Protein AF-A0A967W2I2-F1 (afdb_monomer_lite)

Secondary structure (DSSP, 8-state):
----PPPP--HHHHHHHHHHHHHHHTTPPPPPHHHHHHHHHHTTGGGT-EETTEE-SSS--TTS---TTSHHHHHHT-

Sequence (78 aa):
EENISFPTFDQGEMADIIAYLYSLKLEDAPGDVEKGSQIVNKKGCLSCHSLQGEGGEIAIDLTTLEGMDSPLTMITAM

Radius of gyration: 16.53 Å; chains: 1; bounding box: 35×36×37 Å

Foldseek 3Di:
DDPDDDDDDDPVRVVVVLVVVVVVLVPDDDDDPVVVVVCCVVVQVLCDEADVPHGHPNDYHPVPDPPPVDPVSVVVVD

pLDDT: mean 84.81, std 10.52, range [50.12, 96.69]

Structure (mmCIF, N/CA/C/O backbone):
data_AF-A0A967W2I2-F1
#
_entry.id   AF-A0A967W2I2-F1
#
loop_
_atom_site.group_PDB
_atom_site.id
_atom_site.type_symbol
_atom_site.label_atom_id
_atom_site.label_alt_id
_atom_site.label_comp_id
_atom_site.label_asym_id
_atom_site.label_entity_id
_atom_site.label_seq_id
_atom_site.pdbx_PDB_ins_code
_atom_site.Cartn_x
_atom_site.Cartn_y
_atom_site.Cartn_z
_atom_site.occupancy
_atom_site.B_iso_or_equiv
_atom_site.auth_seq_id
_atom_site.auth_comp_id
_atom_site.auth_asym_id
_atom_site.auth_atom_id
_atom_site.pdbx_PDB_model_num
ATOM 1 N N . GLU A 1 1 ? 2.089 -26.684 -8.444 1.00 57.16 1 GLU A N 1
ATOM 2 C CA . GLU A 1 1 ? 2.867 -25.447 -8.252 1.00 57.16 1 GLU A CA 1
ATOM 3 C C . GLU A 1 1 ? 4.136 -25.608 -9.062 1.00 57.16 1 GLU A C 1
ATOM 5 O O . GLU A 1 1 ? 4.886 -26.541 -8.800 1.00 57.16 1 GLU A O 1
ATOM 10 N N . GLU A 1 2 ? 4.304 -24.834 -10.131 1.00 69.00 2 GLU A N 1
ATOM 11 C CA . GLU A 1 2 ? 5.564 -24.869 -10.876 1.00 69.00 2 GLU A CA 1
ATOM 12 C C . GLU A 1 2 ? 6.606 -24.066 -10.100 1.00 69.00 2 GLU A C 1
ATOM 14 O O . GLU A 1 2 ? 6.323 -22.971 -9.615 1.00 69.00 2 GLU A O 1
ATOM 19 N N . ASN A 1 3 ? 7.799 -24.639 -9.943 1.00 72.56 3 ASN A N 1
ATOM 20 C CA . ASN A 1 3 ? 8.928 -24.007 -9.271 1.00 72.56 3 ASN A CA 1
ATOM 21 C C . ASN A 1 3 ? 9.529 -22.928 -10.187 1.00 72.56 3 ASN A C 1
ATOM 23 O O . ASN A 1 3 ? 10.572 -23.137 -10.805 1.00 72.56 3 ASN A O 1
ATOM 27 N N . ILE A 1 4 ? 8.818 -21.810 -10.337 1.00 80.69 4 ILE A N 1
ATOM 28 C CA . ILE A 1 4 ? 9.244 -20.681 -11.164 1.00 80.69 4 ILE A CA 1
ATOM 29 C C . ILE A 1 4 ? 10.297 -19.899 -10.379 1.00 80.69 4 ILE A C 1
ATOM 31 O O . ILE A 1 4 ? 10.006 -19.309 -9.339 1.00 80.69 4 ILE A O 1
ATOM 35 N N . SER A 1 5 ? 11.534 -19.908 -10.873 1.00 83.31 5 SER A N 1
ATOM 36 C CA . SER A 1 5 ? 12.602 -19.072 -10.327 1.00 83.31 5 SER A CA 1
ATOM 37 C C . SER A 1 5 ? 12.251 -17.598 -10.493 1.00 83.31 5 SER A C 1
ATOM 39 O O . SER A 1 5 ? 11.781 -17.193 -11.558 1.00 83.31 5 SER A O 1
ATOM 41 N N . PHE A 1 6 ? 12.526 -16.795 -9.466 1.00 83.44 6 PHE A N 1
ATOM 42 C CA . PHE A 1 6 ? 12.322 -15.353 -9.540 1.00 83.44 6 PHE A CA 1
ATOM 43 C C . PHE A 1 6 ? 13.139 -14.758 -10.705 1.00 83.44 6 PHE A C 1
ATOM 45 O O . PHE A 1 6 ? 14.321 -15.094 -10.835 1.00 83.44 6 PHE A O 1
ATOM 52 N N . PRO A 1 7 ? 12.538 -13.920 -11.567 1.00 84.69 7 PRO A N 1
ATOM 53 C CA . PRO A 1 7 ? 13.234 -13.356 -12.718 1.00 84.69 7 PRO A CA 1
ATOM 54 C C . PRO A 1 7 ? 14.332 -12.376 -12.286 1.00 84.69 7 PRO A C 1
ATOM 56 O O . PRO A 1 7 ? 14.167 -11.609 -11.337 1.00 84.69 7 PRO A O 1
ATOM 59 N N . THR A 1 8 ? 15.455 -12.384 -13.003 1.00 89.12 8 THR A N 1
ATOM 60 C CA . THR A 1 8 ? 16.499 -11.357 -12.895 1.00 89.12 8 THR A CA 1
ATOM 61 C C . THR A 1 8 ? 16.297 -10.335 -14.003 1.00 89.12 8 THR A C 1
ATOM 63 O O . THR A 1 8 ? 16.254 -10.733 -15.164 1.00 89.12 8 THR A O 1
ATOM 66 N N . PHE A 1 9 ? 16.215 -9.055 -13.650 1.00 90.31 9 PHE A N 1
ATOM 67 C CA . PHE A 1 9 ? 16.054 -7.961 -14.608 1.00 90.31 9 PHE A CA 1
ATOM 68 C C . PHE A 1 9 ? 17.356 -7.190 -14.768 1.00 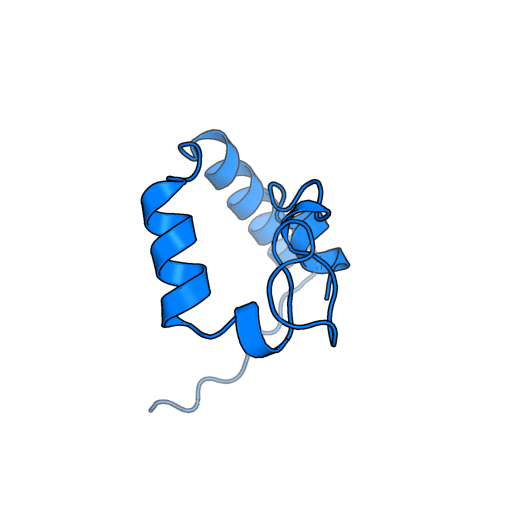90.31 9 PHE A C 1
ATOM 70 O O . PHE A 1 9 ? 18.074 -6.970 -13.784 1.00 90.31 9 PHE A O 1
ATOM 77 N N . ASP A 1 10 ? 17.636 -6.741 -15.984 1.00 94.19 10 ASP A N 1
ATOM 78 C CA . ASP A 1 10 ? 18.628 -5.693 -16.188 1.00 94.19 10 ASP A CA 1
ATOM 79 C C . ASP A 1 10 ? 18.072 -4.298 -15.821 1.00 94.19 10 ASP A C 1
ATOM 81 O O . ASP A 1 10 ? 16.906 -4.123 -15.452 1.00 94.19 10 ASP A O 1
ATOM 85 N N . GLN A 1 11 ? 18.937 -3.280 -15.853 1.00 90.50 11 GLN A N 1
ATOM 86 C CA . GLN A 1 11 ? 18.558 -1.917 -15.471 1.00 90.50 11 GLN A CA 1
ATOM 87 C C . GLN A 1 11 ? 17.497 -1.310 -16.404 1.00 90.50 11 GLN A C 1
ATOM 89 O O . GLN A 1 11 ? 16.654 -0.543 -15.937 1.00 90.50 11 GLN A O 1
ATOM 94 N N . GLY A 1 12 ? 17.551 -1.621 -17.701 1.00 95.12 12 GLY A N 1
ATOM 95 C CA . GLY A 1 12 ? 16.602 -1.124 -18.694 1.00 95.12 12 GLY A CA 1
ATOM 96 C C . GLY A 1 12 ? 15.236 -1.774 -18.518 1.00 95.12 12 GLY A C 1
ATOM 97 O O . GLY A 1 12 ? 14.238 -1.070 -18.412 1.00 95.12 12 GLY A O 1
ATOM 98 N N . GLU A 1 13 ? 15.205 -3.095 -18.357 1.00 94.31 13 GLU A N 1
ATOM 99 C CA . GLU A 1 13 ? 13.973 -3.845 -18.094 1.00 94.31 13 GLU A CA 1
ATOM 100 C C . GLU A 1 13 ? 13.279 -3.367 -16.811 1.00 94.31 13 GLU A C 1
ATOM 102 O O . GLU A 1 13 ? 12.062 -3.180 -16.786 1.00 94.31 13 GLU A O 1
ATOM 107 N N . MET A 1 14 ? 14.045 -3.100 -15.747 1.00 91.38 14 MET A N 1
ATOM 108 C CA . MET A 1 14 ? 13.490 -2.532 -14.516 1.00 91.38 14 MET A CA 1
ATOM 109 C C . MET A 1 14 ? 12.916 -1.126 -14.744 1.00 91.38 14 MET A C 1
ATOM 111 O O . MET A 1 14 ? 11.844 -0.806 -14.227 1.00 91.38 14 MET A O 1
ATOM 115 N N . ALA A 1 15 ? 13.602 -0.286 -15.525 1.00 90.75 15 ALA A N 1
ATOM 116 C CA . ALA A 1 15 ? 13.113 1.050 -15.855 1.00 90.75 15 ALA A CA 1
ATOM 117 C C . ALA A 1 15 ? 11.804 0.996 -16.660 1.00 90.75 15 ALA A C 1
ATOM 119 O O . ALA A 1 15 ? 10.879 1.753 -16.360 1.00 90.75 15 ALA A O 1
ATOM 120 N N . ASP A 1 16 ? 11.695 0.069 -17.611 1.00 93.38 16 ASP A N 1
ATOM 121 C CA . ASP A 1 16 ? 10.495 -0.129 -18.425 1.00 93.38 16 ASP A CA 1
ATOM 122 C C . ASP A 1 16 ? 9.309 -0.623 -17.585 1.00 93.38 16 ASP A C 1
ATOM 124 O O . ASP A 1 16 ? 8.193 -0.122 -17.737 1.00 93.38 16 ASP A O 1
ATOM 128 N N . ILE A 1 17 ? 9.540 -1.544 -16.641 1.00 90.62 17 ILE A N 1
ATOM 129 C CA . ILE A 1 17 ? 8.503 -2.000 -15.700 1.00 90.62 17 ILE A CA 1
ATOM 130 C C . ILE A 1 17 ? 8.003 -0.831 -14.852 1.00 90.62 17 ILE A C 1
ATOM 132 O O . ILE A 1 17 ? 6.794 -0.636 -14.723 1.00 90.62 17 ILE A O 1
ATOM 136 N N . ILE A 1 18 ? 8.913 -0.030 -14.291 1.00 87.88 18 ILE A N 1
ATOM 137 C CA . ILE A 1 18 ? 8.540 1.138 -13.487 1.00 87.88 18 ILE A CA 1
ATOM 138 C C . ILE A 1 18 ? 7.733 2.122 -14.340 1.00 87.88 18 ILE A C 1
ATOM 140 O O . ILE A 1 18 ? 6.665 2.558 -13.911 1.00 87.88 18 ILE A O 1
ATOM 144 N N . ALA A 1 19 ? 8.187 2.434 -15.557 1.00 89.69 19 ALA A N 1
ATOM 145 C CA . ALA A 1 19 ? 7.481 3.329 -16.472 1.00 89.69 19 ALA A CA 1
ATOM 146 C C . ALA A 1 19 ? 6.072 2.815 -16.815 1.00 89.69 19 ALA A C 1
ATOM 148 O O . ALA A 1 19 ? 5.110 3.586 -16.794 1.00 89.69 19 ALA A O 1
ATOM 149 N N . TYR A 1 20 ? 5.929 1.512 -17.063 1.00 88.44 20 TYR A N 1
ATOM 150 C CA . TYR A 1 20 ? 4.637 0.888 -17.323 1.00 88.44 20 TYR A CA 1
ATOM 151 C C . TYR A 1 20 ? 3.694 0.984 -16.115 1.00 88.44 20 TYR A C 1
ATOM 153 O O . TYR A 1 20 ? 2.560 1.438 -16.266 1.00 88.44 20 TYR A O 1
ATOM 161 N N . LEU A 1 21 ? 4.158 0.649 -14.906 1.00 85.56 21 LEU A N 1
ATOM 162 C CA . LEU A 1 21 ? 3.355 0.770 -13.681 1.00 85.56 21 LEU A CA 1
ATOM 163 C C . LEU A 1 21 ? 2.921 2.218 -13.419 1.00 85.56 21 LEU A C 1
ATOM 165 O O . LEU A 1 21 ? 1.787 2.465 -13.012 1.00 85.56 21 LEU A O 1
ATOM 169 N N . TYR A 1 22 ? 3.796 3.181 -13.709 1.00 82.56 22 TYR A N 1
ATOM 170 C CA . TYR A 1 22 ? 3.453 4.600 -13.667 1.00 82.56 22 TYR A CA 1
ATOM 171 C C . TYR A 1 22 ? 2.358 4.971 -14.662 1.00 82.56 22 TYR A C 1
ATOM 173 O O . TYR A 1 22 ? 1.463 5.741 -14.320 1.00 82.56 22 TYR A O 1
ATOM 181 N N . SER A 1 23 ? 2.423 4.430 -15.880 1.00 85.19 23 SER A N 1
ATOM 182 C CA . SER A 1 23 ? 1.423 4.697 -16.914 1.00 85.19 23 SER A CA 1
ATOM 183 C C . SER A 1 23 ? 0.041 4.160 -16.542 1.00 85.19 23 SER A C 1
ATOM 185 O O . SER A 1 23 ? -0.943 4.851 -16.779 1.00 85.19 23 SER A O 1
ATOM 187 N N . LEU A 1 24 ? -0.037 2.996 -15.882 1.00 82.38 24 LEU A N 1
ATOM 188 C CA . LEU A 1 24 ? -1.307 2.435 -15.407 1.00 82.38 24 LEU A CA 1
ATOM 189 C C . LEU A 1 24 ? -1.992 3.363 -14.401 1.00 82.38 24 LEU A C 1
ATOM 191 O O . LEU A 1 24 ? -3.194 3.596 -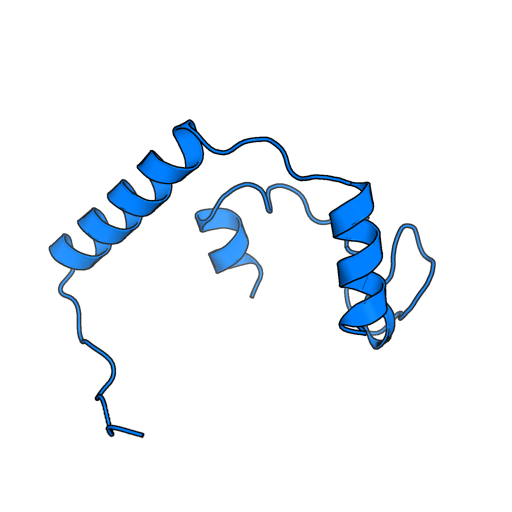14.491 1.00 82.38 24 LEU A O 1
ATOM 195 N N . LYS A 1 25 ? -1.210 3.970 -13.503 1.00 74.62 25 LYS A N 1
ATOM 196 C CA . LYS A 1 25 ? -1.741 4.878 -12.485 1.00 74.62 25 LYS A CA 1
ATOM 197 C C . LYS A 1 25 ? -2.399 6.131 -13.077 1.00 74.62 25 LYS A C 1
ATOM 199 O O . LYS A 1 25 ? -3.264 6.730 -12.444 1.00 74.62 25 LYS A O 1
ATOM 204 N N . LEU A 1 26 ? -2.019 6.548 -14.288 1.00 74.25 26 LEU A N 1
ATOM 205 C CA . LEU A 1 26 ? -2.623 7.720 -14.934 1.00 74.25 26 LEU A CA 1
ATOM 206 C C . LEU A 1 26 ? -4.126 7.544 -15.193 1.00 74.25 26 LEU A C 1
ATOM 208 O O . LEU A 1 26 ? -4.835 8.541 -15.310 1.00 74.25 26 LEU A O 1
ATOM 212 N N . GLU A 1 27 ? -4.604 6.301 -15.263 1.00 74.94 27 GLU A N 1
ATOM 213 C CA . GLU A 1 27 ? -6.002 5.966 -15.543 1.00 74.94 27 GLU A CA 1
ATOM 214 C C . GLU A 1 27 ? -6.726 5.342 -14.338 1.00 74.94 27 GLU A C 1
ATOM 216 O O . GLU A 1 27 ? -7.891 4.952 -14.452 1.00 74.94 27 GLU A O 1
ATOM 221 N N . ASP A 1 28 ? -6.073 5.264 -13.174 1.00 76.19 28 ASP A N 1
ATOM 222 C CA . ASP A 1 28 ? -6.662 4.629 -12.000 1.00 76.19 28 ASP A CA 1
ATOM 223 C C . ASP A 1 28 ? -7.810 5.466 -11.427 1.00 76.19 28 ASP A C 1
ATOM 225 O O . ASP A 1 28 ? -7.682 6.651 -11.099 1.00 76.19 28 ASP A O 1
ATOM 229 N N . ALA A 1 29 ? -8.960 4.814 -11.262 1.00 80.50 29 ALA A N 1
ATOM 230 C CA . ALA A 1 29 ? -10.070 5.389 -10.526 1.00 80.50 29 ALA A CA 1
ATOM 231 C C . ALA A 1 29 ? -9.677 5.577 -9.048 1.00 80.50 29 ALA A C 1
ATOM 233 O O . ALA A 1 29 ? -8.961 4.739 -8.488 1.00 80.50 29 ALA A O 1
ATOM 234 N N . PRO A 1 30 ? -10.174 6.633 -8.379 1.00 81.56 30 PRO A N 1
ATOM 235 C CA . PRO A 1 30 ? -9.972 6.783 -6.947 1.00 81.56 30 PRO A CA 1
ATOM 236 C C . PRO A 1 30 ? -10.497 5.552 -6.199 1.00 81.56 30 PRO A C 1
ATOM 238 O O . PRO A 1 30 ? -11.487 4.931 -6.596 1.00 81.56 30 PRO A O 1
ATOM 241 N N . GLY A 1 31 ? -9.829 5.210 -5.098 1.00 84.69 31 GLY A N 1
ATOM 242 C CA . GLY A 1 31 ? -10.236 4.093 -4.253 1.00 84.69 31 GLY A CA 1
ATOM 243 C C . GLY A 1 31 ? -11.656 4.261 -3.699 1.00 84.69 31 GLY A C 1
ATOM 244 O O . GLY A 1 31 ? -12.117 5.367 -3.425 1.00 84.69 31 GLY A O 1
ATOM 245 N N . ASP A 1 32 ? -12.339 3.137 -3.495 1.00 91.81 32 ASP A N 1
ATOM 246 C CA . ASP A 1 32 ? -13.650 3.082 -2.847 1.00 91.81 32 ASP A CA 1
ATOM 247 C C . ASP A 1 32 ? -13.471 2.982 -1.323 1.00 91.81 32 ASP A C 1
ATOM 249 O O . ASP A 1 32 ? -12.916 2.005 -0.809 1.00 91.81 32 ASP A O 1
ATOM 253 N N . VAL A 1 33 ? -13.947 4.000 -0.603 1.00 90.19 33 VAL A N 1
ATOM 254 C CA . VAL A 1 33 ? -13.816 4.110 0.859 1.00 90.19 33 VAL A CA 1
ATOM 255 C C . VAL A 1 33 ? -14.565 2.993 1.589 1.00 90.19 33 VAL A C 1
ATOM 257 O O . VAL A 1 33 ? -14.058 2.449 2.573 1.00 90.19 33 VAL A O 1
ATOM 260 N N . GLU A 1 34 ? -15.751 2.613 1.114 1.00 94.62 34 GLU A N 1
ATOM 261 C CA . GLU A 1 34 ? -16.574 1.593 1.763 1.00 94.62 34 GLU A CA 1
ATOM 262 C C . GLU A 1 34 ? -15.950 0.208 1.586 1.00 94.62 34 GLU A C 1
ATOM 264 O O . GLU A 1 34 ? -15.787 -0.546 2.553 1.00 94.62 34 GLU A O 1
ATOM 269 N N . LYS A 1 35 ? -15.486 -0.094 0.370 1.00 95.00 35 LYS A N 1
ATOM 270 C CA . LYS A 1 35 ? -14.720 -1.314 0.097 1.00 95.00 35 LYS A CA 1
ATOM 271 C C . LYS A 1 35 ? -13.420 -1.353 0.900 1.00 95.00 35 LYS A C 1
ATOM 273 O O . LYS A 1 35 ? -13.073 -2.403 1.443 1.00 95.00 35 LYS A O 1
ATOM 278 N N . GLY A 1 36 ? -12.718 -0.223 0.995 1.00 90.88 36 GLY A N 1
ATOM 279 C CA . GLY A 1 36 ? -11.518 -0.070 1.812 1.00 90.88 36 GLY A CA 1
ATOM 280 C C . GLY A 1 36 ? -11.786 -0.467 3.260 1.00 90.88 36 GLY A C 1
ATOM 281 O O . GLY A 1 36 ? -11.156 -1.402 3.751 1.00 90.88 36 GLY A O 1
ATOM 282 N N . SER A 1 37 ? -12.792 0.149 3.890 1.00 91.00 37 SER A N 1
ATOM 283 C CA . SER A 1 37 ? -13.216 -0.143 5.268 1.00 91.00 37 SER A CA 1
ATOM 284 C C . SER A 1 37 ? -13.482 -1.636 5.502 1.00 91.00 37 SER A C 1
ATOM 286 O O . SER A 1 37 ? -12.981 -2.227 6.465 1.00 91.00 37 SER A O 1
ATOM 288 N N . GLN A 1 38 ? -14.191 -2.298 4.583 1.00 95.19 38 GLN A N 1
ATOM 289 C CA . GLN A 1 38 ? -14.443 -3.740 4.676 1.00 95.19 38 GLN A CA 1
ATOM 290 C C . GLN A 1 38 ? -13.150 -4.566 4.630 1.00 95.19 38 GLN A C 1
ATOM 292 O O . GLN A 1 38 ? -13.015 -5.543 5.370 1.00 95.19 38 GLN A O 1
ATOM 297 N N . ILE A 1 39 ? -12.195 -4.191 3.774 1.00 94.69 39 ILE A N 1
ATOM 298 C CA . ILE A 1 39 ? -10.914 -4.892 3.636 1.00 94.69 39 ILE A CA 1
ATOM 299 C C . ILE A 1 39 ? -10.084 -4.765 4.914 1.00 94.69 39 ILE A C 1
ATOM 301 O O . ILE A 1 39 ? -9.595 -5.792 5.389 1.00 94.69 39 ILE A O 1
ATOM 305 N N . VAL A 1 40 ? -9.958 -3.559 5.487 1.00 92.69 40 VAL A N 1
ATOM 306 C CA . VAL A 1 40 ? -9.112 -3.324 6.678 1.00 92.69 40 VAL A CA 1
ATOM 307 C C . VAL A 1 40 ? -9.559 -4.200 7.850 1.00 92.69 40 VAL A C 1
ATOM 309 O O . VAL A 1 40 ? -8.740 -4.816 8.532 1.00 92.69 40 VAL A O 1
ATOM 312 N N . ASN A 1 41 ? -10.877 -4.332 8.016 1.00 91.12 41 ASN A N 1
ATOM 313 C CA . ASN A 1 41 ? -11.481 -5.198 9.020 1.00 91.12 41 ASN A CA 1
ATOM 314 C C . ASN A 1 41 ? -11.312 -6.685 8.675 1.00 91.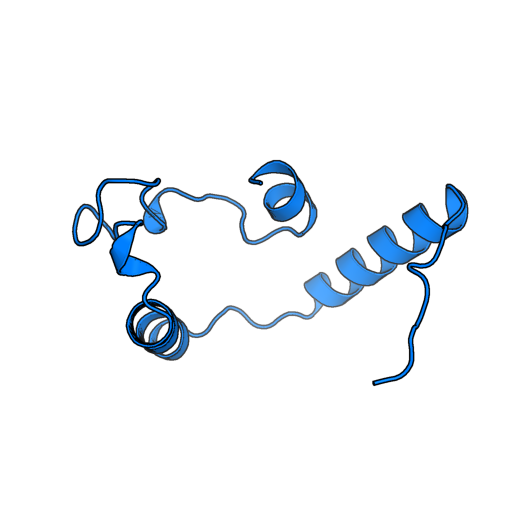12 41 ASN A C 1
ATOM 316 O O . ASN A 1 41 ? -10.813 -7.468 9.482 1.00 91.12 41 ASN A O 1
ATOM 320 N N . LYS A 1 42 ? -11.689 -7.096 7.457 1.00 96.69 42 LYS A N 1
ATOM 321 C CA . LYS A 1 42 ? -11.709 -8.513 7.052 1.00 96.69 42 LYS A CA 1
ATOM 322 C C . LYS A 1 42 ? -10.320 -9.147 6.999 1.00 96.69 42 LYS A C 1
ATOM 324 O O . LYS A 1 42 ? -10.190 -10.351 7.210 1.00 96.69 42 LYS A O 1
ATOM 329 N N . LYS A 1 43 ? -9.294 -8.369 6.655 1.00 96.00 43 LYS A N 1
ATOM 330 C CA . LYS A 1 43 ? -7.905 -8.839 6.571 1.00 96.00 43 LYS A CA 1
ATOM 331 C C . LYS A 1 43 ? -7.164 -8.756 7.904 1.00 96.00 43 LYS A C 1
ATOM 333 O O . LYS A 1 43 ? -6.036 -9.227 7.973 1.00 96.00 43 LYS A O 1
ATOM 338 N N . GLY A 1 44 ? -7.802 -8.219 8.946 1.00 94.00 44 GLY A N 1
ATOM 339 C CA . GLY A 1 44 ? -7.217 -8.122 10.277 1.00 94.00 44 GLY A CA 1
ATOM 340 C C . GLY A 1 44 ? -6.120 -7.067 10.387 1.00 94.00 44 GLY A C 1
ATOM 341 O O . GLY A 1 44 ? -5.331 -7.137 11.316 1.00 94.00 44 GLY A O 1
ATOM 342 N N . CYS A 1 45 ? -6.054 -6.084 9.483 1.00 93.81 45 CYS A N 1
ATOM 343 C CA . CYS A 1 45 ? -5.000 -5.062 9.509 1.00 93.81 45 CYS A CA 1
ATOM 344 C C . CYS A 1 45 ? -5.004 -4.281 10.836 1.00 93.81 45 CYS A C 1
ATOM 346 O O . CYS A 1 45 ? -3.948 -3.907 11.349 1.00 93.81 45 CYS A O 1
ATOM 348 N N . LEU A 1 46 ? -6.199 -4.105 11.417 1.00 94.62 46 LEU A N 1
ATOM 349 C CA . LEU A 1 46 ? -6.404 -3.428 12.697 1.00 94.62 46 LEU A CA 1
ATOM 350 C C . LEU A 1 46 ? -5.866 -4.201 13.912 1.00 94.62 46 LEU A C 1
ATOM 352 O O . LEU A 1 46 ? -5.924 -3.690 15.024 1.00 94.62 46 LEU A O 1
ATOM 356 N N . SER A 1 47 ? -5.334 -5.418 13.738 1.00 95.75 47 SER A N 1
ATOM 357 C CA . SER A 1 47 ? -4.628 -6.112 14.823 1.00 95.75 47 SER A CA 1
ATOM 358 C C . SER A 1 47 ? -3.284 -5.465 15.150 1.00 95.75 47 SER A C 1
ATOM 360 O O . SER A 1 47 ? -2.793 -5.611 16.266 1.00 95.75 47 SER A O 1
ATOM 362 N N . CYS A 1 48 ? -2.673 -4.793 14.171 1.00 95.75 48 CYS A N 1
ATOM 363 C CA . CYS A 1 48 ? -1.370 -4.150 14.319 1.00 95.75 48 CYS A CA 1
ATOM 364 C C . CYS A 1 48 ? -1.453 -2.638 14.122 1.00 95.75 48 CYS A C 1
ATOM 366 O O . CYS A 1 48 ? -0.781 -1.915 14.848 1.00 95.75 48 CYS A O 1
ATOM 368 N N . HIS A 1 49 ? -2.260 -2.179 13.167 1.00 94.12 49 HIS A N 1
ATOM 369 C CA . HIS A 1 49 ? -2.405 -0.766 12.830 1.00 94.12 49 HIS A CA 1
ATOM 370 C C . HIS A 1 49 ? -3.654 -0.139 13.454 1.00 94.12 49 HIS A C 1
ATOM 372 O O . HIS A 1 49 ? -4.648 -0.828 13.694 1.00 94.12 49 HIS A O 1
ATOM 378 N N . SER A 1 50 ? -3.639 1.182 13.610 1.00 94.50 50 SER A N 1
ATOM 379 C CA . SER A 1 50 ? -4.807 1.978 13.984 1.00 94.50 50 SER A CA 1
ATOM 380 C C . SER A 1 50 ? -5.402 2.734 12.789 1.00 94.50 50 SER A C 1
ATOM 382 O O . SER A 1 50 ? -4.773 2.887 11.736 1.00 94.50 50 SER A O 1
ATOM 384 N N . LEU A 1 51 ? -6.642 3.191 12.959 1.00 91.25 51 LEU A N 1
ATOM 385 C CA . LEU A 1 51 ? -7.321 4.168 12.117 1.00 91.25 51 LEU A CA 1
ATOM 386 C C . LEU A 1 51 ? -7.784 5.325 12.999 1.00 91.25 51 LEU A C 1
ATOM 388 O O . LEU A 1 51 ? -8.695 5.153 13.804 1.00 91.25 51 LEU A O 1
ATOM 392 N N . GLN A 1 52 ? -7.170 6.497 12.844 1.00 89.69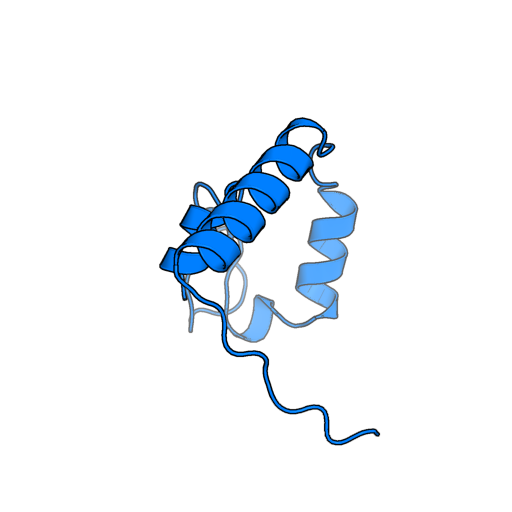 52 GLN A N 1
ATOM 393 C CA . GLN A 1 52 ? -7.446 7.675 13.681 1.00 89.69 52 GLN A CA 1
ATOM 394 C C . GLN A 1 52 ? -7.323 7.367 15.186 1.00 89.69 52 GLN A C 1
ATOM 396 O O . GLN A 1 52 ? -8.121 7.825 16.000 1.00 89.69 52 GLN A O 1
ATOM 401 N N . GLY A 1 53 ? -6.324 6.564 15.555 1.00 90.06 53 GLY A N 1
ATOM 402 C CA . GLY A 1 53 ? -6.079 6.132 16.932 1.00 90.06 53 GLY A CA 1
ATOM 403 C C . GLY A 1 53 ? -6.925 4.949 17.417 1.00 90.06 53 GLY A C 1
ATOM 404 O O . GLY A 1 53 ? -6.704 4.489 18.533 1.00 90.06 53 GLY A O 1
ATOM 405 N N . GLU A 1 54 ? -7.841 4.408 16.609 1.00 90.88 54 GLU A N 1
ATOM 406 C CA . GLU A 1 54 ? -8.621 3.215 16.965 1.00 90.88 54 GLU A CA 1
ATOM 407 C C . GLU A 1 54 ? -8.057 1.948 16.300 1.00 90.88 54 GLU A C 1
ATOM 409 O O . GLU A 1 54 ? -7.925 1.884 15.079 1.00 90.88 54 GLU A O 1
ATOM 414 N N . GLY A 1 55 ? -7.738 0.913 17.086 1.00 93.00 55 GLY A N 1
ATOM 415 C CA . GLY A 1 55 ? -7.206 -0.361 16.587 1.00 93.00 55 GLY A CA 1
ATOM 416 C C . GLY A 1 55 ? -5.932 -0.791 17.313 1.00 93.00 55 GLY A C 1
ATOM 417 O O . GLY A 1 55 ? -5.822 -0.629 18.527 1.00 93.00 55 GLY A O 1
ATOM 418 N N . GLY A 1 56 ? -4.992 -1.381 16.577 1.00 92.19 56 GLY A N 1
ATOM 419 C CA . GLY A 1 56 ? -3.702 -1.818 17.102 1.00 92.19 56 GLY A CA 1
ATOM 420 C C . GLY A 1 56 ? -2.704 -0.665 17.223 1.00 92.19 56 GLY A C 1
ATOM 421 O O . GLY A 1 56 ? -2.674 0.230 16.388 1.00 92.19 56 GLY A O 1
ATOM 422 N N . GLU A 1 57 ? -1.854 -0.718 18.247 1.00 93.69 57 GLU A N 1
ATOM 423 C CA . GLU A 1 57 ? -0.816 0.295 18.518 1.00 93.69 57 GLU A CA 1
ATOM 424 C C . GLU A 1 57 ? 0.604 -0.208 18.187 1.00 93.69 57 GLU A C 1
ATOM 426 O O . GLU A 1 57 ? 1.603 0.407 18.552 1.00 93.69 57 GLU A O 1
ATOM 431 N N . ILE A 1 58 ? 0.710 -1.369 17.532 1.00 95.25 58 ILE A N 1
ATOM 432 C CA . ILE A 1 58 ? 1.994 -2.021 17.224 1.00 95.25 58 ILE A CA 1
ATOM 433 C C . ILE A 1 58 ? 2.674 -1.332 16.037 1.00 95.25 58 ILE A C 1
ATOM 435 O O . ILE A 1 58 ? 3.897 -1.209 15.996 1.00 95.25 58 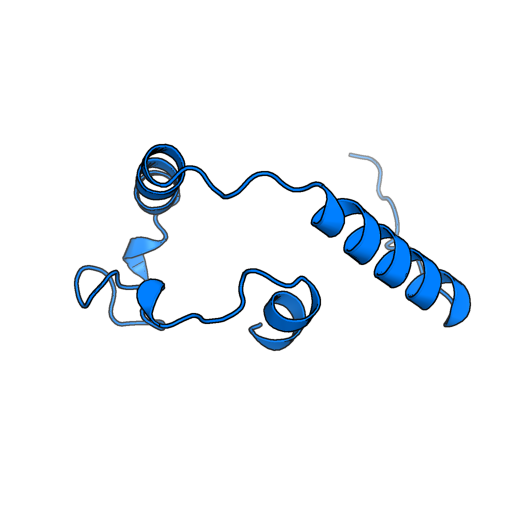ILE A O 1
ATOM 439 N N . ALA A 1 59 ? 1.878 -0.921 15.056 1.00 89.88 59 ALA A N 1
ATOM 440 C CA . ALA A 1 59 ? 2.314 -0.286 13.829 1.00 89.88 59 ALA A CA 1
ATOM 441 C C . ALA A 1 59 ? 1.630 1.076 13.656 1.00 89.88 59 ALA A C 1
ATOM 443 O O . ALA A 1 59 ? 0.761 1.467 14.432 1.00 89.88 59 ALA A O 1
ATOM 444 N N . ILE A 1 60 ? 2.053 1.809 12.629 1.00 89.12 60 ILE A N 1
ATOM 445 C CA . ILE A 1 60 ? 1.576 3.166 12.354 1.00 89.12 60 ILE A CA 1
ATOM 446 C C . ILE A 1 60 ? 0.069 3.225 12.090 1.00 89.12 60 ILE A C 1
ATOM 448 O O . ILE A 1 60 ? -0.534 2.266 11.600 1.00 89.12 60 ILE A O 1
ATOM 452 N N . ASP A 1 61 ? -0.506 4.397 12.333 1.00 91.69 61 ASP A N 1
ATOM 453 C CA . ASP A 1 61 ? -1.877 4.702 11.943 1.00 91.69 61 ASP A CA 1
ATOM 454 C C . ASP A 1 61 ? -1.983 4.794 10.415 1.00 91.69 61 ASP A C 1
ATOM 456 O O . ASP A 1 61 ? -1.289 5.597 9.782 1.00 91.69 61 ASP A O 1
ATOM 460 N N . LEU A 1 62 ? -2.868 3.999 9.810 1.00 88.56 62 LEU A N 1
ATOM 461 C CA . LEU A 1 62 ? -3.032 3.951 8.352 1.00 88.56 62 LEU A CA 1
ATOM 462 C C . LEU A 1 62 ? -3.570 5.264 7.769 1.00 88.56 62 LEU A C 1
ATOM 464 O O . LEU A 1 62 ? -3.443 5.487 6.569 1.00 88.56 62 LEU A O 1
ATOM 468 N N . THR A 1 63 ? -4.149 6.142 8.592 1.00 87.81 63 THR A N 1
ATOM 469 C CA . THR A 1 63 ? -4.609 7.471 8.160 1.00 87.81 63 THR A CA 1
ATOM 470 C C . THR A 1 63 ? -3.495 8.510 8.088 1.00 87.81 63 THR A C 1
ATOM 472 O O . THR A 1 63 ? -3.679 9.552 7.467 1.00 87.81 63 THR A O 1
ATOM 475 N N . THR A 1 64 ? -2.327 8.220 8.667 1.00 86.62 64 THR A N 1
ATOM 476 C CA . THR A 1 64 ? -1.144 9.099 8.601 1.00 86.62 64 THR A CA 1
ATOM 477 C C . THR A 1 64 ? -0.237 8.810 7.408 1.00 86.62 64 THR A C 1
ATOM 479 O O . THR A 1 64 ? 0.717 9.545 7.161 1.00 86.62 64 THR A O 1
ATOM 482 N N . LEU A 1 65 ? -0.526 7.744 6.656 1.00 79.88 65 LEU A N 1
ATOM 483 C CA . LEU A 1 65 ? 0.224 7.377 5.464 1.00 79.88 65 LEU A CA 1
ATOM 484 C C . LEU A 1 65 ? -0.155 8.280 4.288 1.00 79.88 65 LEU A C 1
ATOM 486 O O . LEU A 1 65 ? -1.212 8.126 3.676 1.00 79.88 65 LEU A O 1
ATOM 490 N N . GLU A 1 66 ? 0.745 9.192 3.937 1.00 74.25 66 GLU A N 1
ATOM 491 C CA . GLU A 1 66 ? 0.626 10.011 2.733 1.00 74.25 66 GLU A CA 1
ATOM 492 C C . GLU A 1 66 ? 1.233 9.303 1.514 1.00 74.25 66 GLU A C 1
ATOM 494 O O . GLU A 1 66 ? 2.226 8.582 1.605 1.00 74.25 66 GLU A O 1
ATOM 499 N N . GLY A 1 67 ? 0.636 9.522 0.342 1.00 72.88 67 GLY A N 1
ATOM 500 C CA . GLY A 1 67 ? 1.210 9.089 -0.930 1.00 72.88 67 GLY A CA 1
ATOM 501 C C . GLY A 1 67 ? 1.111 7.593 -1.241 1.00 72.88 67 GLY A C 1
ATOM 502 O O . GLY A 1 67 ? 1.840 7.145 -2.118 1.00 72.88 67 GLY A O 1
ATOM 503 N N . MET A 1 68 ? 0.226 6.812 -0.599 1.00 72.50 68 MET A N 1
ATOM 504 C CA . MET A 1 68 ? 0.031 5.375 -0.913 1.00 72.50 68 MET A CA 1
ATOM 505 C C . MET A 1 68 ? -0.550 5.090 -2.305 1.00 72.50 68 MET A C 1
ATOM 507 O O . MET A 1 68 ? -0.133 4.153 -2.966 1.00 72.50 68 MET A O 1
ATOM 511 N N . ASP A 1 69 ? -1.469 5.917 -2.788 1.00 73.31 69 ASP A N 1
ATOM 512 C CA . ASP A 1 69 ? -1.061 6.792 -3.865 1.00 73.31 69 ASP A CA 1
ATOM 513 C C . ASP A 1 69 ? -0.138 6.247 -4.965 1.00 73.31 69 ASP A C 1
ATOM 515 O O . ASP A 1 69 ? -0.525 5.799 -6.038 1.00 73.31 69 ASP A O 1
ATOM 519 N N . SER A 1 70 ? 1.148 6.473 -4.729 1.00 73.25 70 SER A N 1
ATOM 520 C CA . SER A 1 70 ? 2.275 6.343 -5.633 1.00 73.25 70 SER A CA 1
ATOM 521 C C . SER A 1 70 ? 3.003 5.016 -5.408 1.00 73.25 70 SER A C 1
ATOM 523 O O . SER A 1 70 ? 3.462 4.754 -4.293 1.00 73.25 70 SER A O 1
ATOM 525 N N . PRO A 1 71 ? 3.225 4.227 -6.473 1.00 68.38 71 PRO A N 1
ATOM 526 C CA . PRO A 1 71 ? 4.038 3.021 -6.416 1.00 68.38 71 PRO A CA 1
ATOM 527 C C . PRO A 1 71 ? 5.429 3.255 -5.818 1.00 68.38 71 PRO A C 1
ATOM 529 O O . PRO A 1 71 ? 5.899 2.429 -5.041 1.00 68.38 71 PRO A O 1
ATOM 532 N N . LEU A 1 72 ? 6.076 4.394 -6.107 1.00 71.06 72 LEU A N 1
ATOM 533 C CA . LEU A 1 72 ? 7.380 4.703 -5.505 1.00 71.06 72 LEU A CA 1
ATOM 534 C C . LEU A 1 72 ? 7.285 4.904 -3.997 1.00 71.06 72 LEU A C 1
ATOM 536 O O . LEU A 1 72 ? 8.136 4.407 -3.267 1.00 71.06 72 LEU A O 1
ATOM 540 N N . THR A 1 73 ? 6.248 5.591 -3.52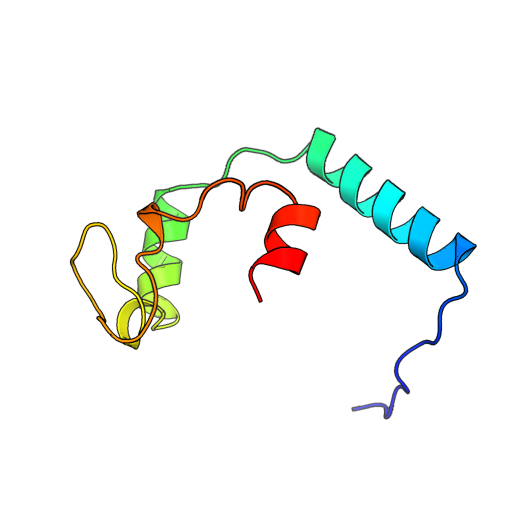5 1.00 71.19 73 THR A N 1
ATOM 541 C CA . THR A 1 73 ? 6.066 5.814 -2.091 1.00 71.19 73 THR A CA 1
ATOM 542 C C . THR A 1 73 ? 5.783 4.496 -1.373 1.00 71.19 73 THR A C 1
ATOM 544 O O . THR A 1 73 ? 6.360 4.250 -0.315 1.00 71.19 73 THR A O 1
ATOM 547 N N . MET A 1 74 ? 4.978 3.609 -1.973 1.00 66.19 74 MET A N 1
ATOM 548 C CA . MET A 1 74 ? 4.744 2.263 -1.436 1.00 66.19 74 MET A CA 1
ATOM 549 C C . MET A 1 74 ? 6.040 1.457 -1.300 1.00 66.19 74 MET A C 1
ATOM 551 O O . MET A 1 74 ? 6.238 0.813 -0.275 1.00 66.19 74 MET A O 1
ATOM 555 N N . ILE A 1 75 ? 6.936 1.519 -2.292 1.00 66.69 75 ILE A N 1
ATOM 556 C CA . ILE A 1 75 ? 8.231 0.819 -2.246 1.00 66.69 75 ILE A CA 1
ATOM 557 C C . ILE A 1 75 ? 9.106 1.341 -1.098 1.00 66.69 75 ILE A C 1
ATOM 559 O O . ILE A 1 75 ? 9.816 0.564 -0.473 1.00 66.69 75 ILE A O 1
ATOM 563 N N . THR A 1 76 ? 9.058 2.641 -0.804 1.00 63.47 76 THR A N 1
ATOM 564 C CA . THR A 1 76 ? 9.876 3.250 0.260 1.00 63.47 76 THR A CA 1
ATOM 565 C C . THR A 1 76 ? 9.308 3.094 1.673 1.00 63.47 76 THR A C 1
ATOM 567 O O . THR A 1 76 ? 10.001 3.415 2.634 1.00 63.47 76 THR A O 1
ATOM 570 N N . ALA A 1 77 ? 8.053 2.657 1.808 1.00 60.62 77 ALA A N 1
ATOM 571 C CA . ALA A 1 77 ? 7.358 2.551 3.092 1.00 60.62 77 ALA A CA 1
ATOM 572 C C . ALA A 1 77 ? 7.526 1.182 3.786 1.00 60.62 77 ALA A C 1
ATOM 574 O O . ALA A 1 77 ? 7.074 1.029 4.922 1.00 60.62 77 ALA A O 1
ATOM 575 N N . MET A 1 78 ? 8.141 0.201 3.112 1.00 50.12 78 MET A N 1
ATOM 576 C CA . MET A 1 78 ? 8.429 -1.151 3.623 1.00 50.12 78 MET A CA 1
ATOM 577 C C . MET A 1 78 ? 9.893 -1.280 4.042 1.00 50.12 78 MET A C 1
ATOM 579 O O . MET A 1 78 ? 10.141 -1.987 5.044 1.00 50.12 78 MET A O 1
#

=== Feature glossary ===
Annotated list of the representations used here:

Nearest PDB structures. The Foldseek neighbor list gives the closest experimentally determined structures in the PDB, ranked by structural alignment. TM-score near 1 means near-identical fold; near 0.3 means only rough topology match. This is how one finds what a novel AlphaFold prediction most resembles in the solved-structure universe.

Foldseek 3Di. Foldseek's 3Di representation compresses backbone geometry into a per-residue letter drawn from a learned twenty-state alphabet. It captures the tertiary interaction pattern around each residue — which residues are packed against it in space, regardless of where they are in sequence.

Radius of gyration, Cα contacts, bounding box. Radius of gyration (Rg) is the root-mean-square distance of Cα atoms from their centroid — a single number for overall size and compactness. A globular domain of N residues has Rg ≈ 2.2·N^0.38 Å; an extended or disordered chain has a much larger Rg. The Cα contact count is the number of residue pairs whose Cα atoms are within 8 Å and are more than four positions apart in sequence — a standard proxy for tertiary packing density. The bounding box is the smallest axis-aligned box enclosing all Cα atoms.

InterPro / GO / CATH / organism. The annotation block draws on four external resources. InterPro: which protein families and domains the sequence belongs to. GO: standardized terms for what the protein does, what process it participates in, and where in the cell it acts. CATH: which structural fold it has in the CATH hierarchy. Organism: the species of origin.

mmCIF coordinates. The mmCIF block holds the 3D Cartesian coordinates of each backbone atom (N, Cα, C, O) in ångströms. mmCIF is the PDB's canonical archive format — a tagged-loop text representation of the atomic model.

pLDDT. pLDDT is the predicted lDDT-Cα score: AlphaFold's confidence that the local environment of each residue (all inter-atomic distances within 15 Å) is correctly placed. It is a per-residue number between 0 and 100, with higher meaning more reliable.

Backbone torsions (φ/ψ). φ (phi) and ψ (psi) are the two rotatable backbone dihedrals per residue: φ is the C(i-1)–N–Cα–C torsion, ψ is the N–Cα–C–N(i+1) torsion, both in degrees on (−180°, 180°]. α-helical residues cluster near (−60°, −45°); β-strand residues near (−120°, +130°). A Ramachandran plot is simply a scatter of (φ, ψ) for every residue.

B-factor. For experimental (PDB) structures, the B-factor (temperature factor) quantifies the positional spread of each atom in the crystal — a combination of thermal vibration and static disorder — in units of Å². High B-factors mark flexible loops or poorly resolved regions; low B-factors mark the rigid, well-ordered core.

Secondary structure (3-state, P-SEA). SS3 is a coarse helix/strand/coil call (letters a/b/c) made by the P-SEA algorithm from inter-Cα distances and dihedrals. It is less detailed than DSSP but needs only Cα positions.

Predicted aligned error. Predicted aligned error is AlphaFold's pairwise confidence. Unlike pLDDT (per-residue), PAE is per-residue-pair and captures whether two parts of the structure are correctly placed relative to each other. Units are ångströms of expected positional error.

Solvent-accessible surface area. Solvent-accessible surface area (SASA) is the area in Å² traced out by the centre of a 1.4 Å probe sphere (a water molecule) rolled over the protein's van der Waals surface (Shrake–Rupley / Lee–Richards construction). Buried residues have near-zero SASA; fully exposed residues can exceed 200 Å². The total SASA scales roughly with the number of surface residues.

Secondary structure (8-state, DSSP). The SS8 string is DSSP's per-residue secondary-structure call. α-helix (H) means an i→i+4 H-bond ladder; β-strand (E) means the residue participates in a β-sheet; 3₁₀ (G) and π (I) are tighter and wider helices; T/S are turns/bends; '-' is loop.

Rendered structure images. Structure images are PyMOL renders from six orthogonal camera directions. Cartoon representation draws helices as coils and strands as arrows; sticks shows the backbone as bonds; surface shows the solvent-excluded envelope. Rainbow coloring maps sequence position to hue (blue→red, N→C); chain coloring assigns a distinct color per polypeptide.

Sequence. The amino-acid sequence is the protein's primary structure: the linear order of residues from the N-terminus to the C-terminus, written in one-letter code. Everything else here — the 3D coordinates, the secondary structure, the domain annotations — is ultimately a consequence of this string.

Contact-map, Ramachandran, and PAE plots. Three diagnostic plots accompany the record. The Cα contact map visualizes the tertiary structure as a 2D adjacency matrix (8 Å cutoff, sequence-local contacts suppressed). The Ramachandran plot shows the distribution of backbone (φ, ψ) torsions, with points in the α and β basins reflecting secondary structure content. The PAE plot shows AlphaFold's inter-residue confidence as a color matrix.